Protein AF-A0A3M1Y6R2-F1 (afdb_monomer_lite)

Sequence (57 aa):
MKERSIAFVNKDISTDAQARKELETKYGRLATPTIVIDEKVFVGFKENLKEIERLIG

Structure (mmCIF, N/CA/C/O backbone):
data_AF-A0A3M1Y6R2-F1
#
_entry.id   AF-A0A3M1Y6R2-F1
#
loop_
_atom_site.group_PDB
_atom_site.id
_atom_site.type_symbol
_atom_site.label_atom_id
_atom_site.label_alt_id
_atom_site.label_comp_id
_atom_site.label_asym_id
_atom_site.label_entity_id
_atom_site.label_seq_id
_atom_site.pdbx_PDB_ins_code
_atom_site.Cartn_x
_atom_site.Cartn_y
_atom_site.Cartn_z
_atom_site.occupancy
_atom_site.B_iso_or_equiv
_atom_site.auth_seq_id
_atom_site.auth_comp_id
_atom_site.auth_asym_id
_atom_site.auth_atom_id
_atom_site.pdbx_PDB_model_num
ATOM 1 N N . MET A 1 1 ? -10.937 -17.245 13.642 1.00 38.69 1 MET A N 1
ATOM 2 C CA . MET A 1 1 ? -10.381 -16.092 12.906 1.00 38.69 1 MET A CA 1
ATOM 3 C C . MET A 1 1 ? -11.408 -15.713 11.854 1.00 38.69 1 MET A C 1
ATOM 5 O O . MET A 1 1 ? -11.837 -16.603 11.137 1.00 38.69 1 MET A O 1
ATOM 9 N N . LYS A 1 2 ? -11.928 -14.479 11.850 1.00 45.06 2 LYS A N 1
ATOM 10 C CA . LYS A 1 2 ? -12.905 -14.067 10.830 1.00 45.06 2 LYS A CA 1
ATOM 11 C C . LYS A 1 2 ? -12.131 -13.769 9.548 1.00 45.06 2 LYS A C 1
ATOM 13 O O . LYS A 1 2 ? -11.502 -12.719 9.466 1.00 45.06 2 LYS A O 1
ATOM 18 N N . GLU A 1 3 ? -12.155 -14.688 8.589 1.00 52.56 3 GLU A N 1
ATOM 19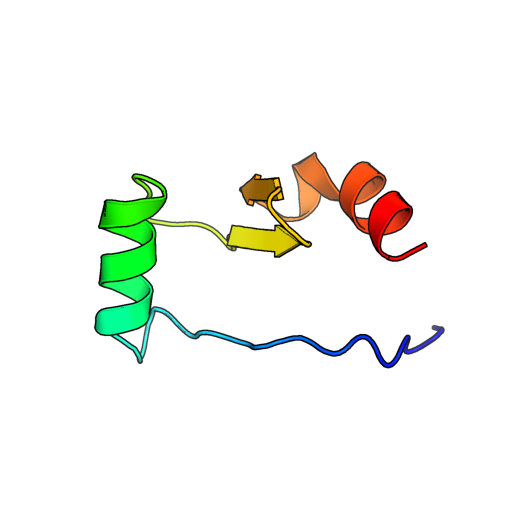 C CA . GLU A 1 3 ? -11.807 -14.371 7.203 1.00 52.56 3 GLU A CA 1
ATOM 20 C C . GLU A 1 3 ? -12.795 -13.312 6.717 1.00 52.56 3 GLU A C 1
ATOM 22 O O . GLU A 1 3 ? -13.971 -13.581 6.472 1.00 52.56 3 GLU A O 1
ATOM 27 N N . ARG A 1 4 ? -12.338 -12.061 6.672 1.00 61.91 4 ARG A N 1
ATOM 28 C CA . ARG A 1 4 ? -13.080 -10.993 6.016 1.00 61.91 4 ARG A CA 1
ATOM 29 C C . ARG A 1 4 ? -12.800 -11.158 4.525 1.00 61.91 4 ARG A C 1
ATOM 31 O O . ARG A 1 4 ? -11.648 -11.051 4.113 1.00 61.91 4 ARG A O 1
ATOM 38 N N . SER A 1 5 ? -13.830 -11.440 3.728 1.00 60.72 5 SER A N 1
ATOM 39 C CA . SER A 1 5 ? -13.742 -11.393 2.261 1.00 60.72 5 SER A CA 1
ATOM 40 C C . SER A 1 5 ? -13.621 -9.936 1.815 1.00 60.72 5 SER A C 1
ATOM 42 O O . SER A 1 5 ? -14.579 -9.323 1.356 1.00 60.72 5 SER A O 1
ATOM 44 N N . ILE A 1 6 ? -12.449 -9.353 2.042 1.00 73.88 6 ILE A N 1
ATOM 45 C CA . ILE A 1 6 ? -12.084 -8.038 1.532 1.00 73.88 6 ILE A CA 1
ATOM 46 C C . ILE A 1 6 ? -11.512 -8.281 0.143 1.00 73.88 6 ILE A C 1
ATOM 48 O O . ILE A 1 6 ? -10.615 -9.106 -0.019 1.00 73.88 6 ILE A O 1
ATOM 52 N N . ALA A 1 7 ? -12.033 -7.589 -0.866 1.00 75.44 7 ALA A N 1
ATOM 53 C CA . ALA A 1 7 ? -11.445 -7.646 -2.193 1.00 75.44 7 ALA A CA 1
ATOM 54 C C . ALA A 1 7 ? -10.047 -7.012 -2.132 1.00 75.44 7 ALA A C 1
ATOM 56 O O . ALA A 1 7 ? -9.915 -5.824 -1.841 1.00 75.44 7 ALA A O 1
ATOM 57 N N . PHE A 1 8 ? -9.003 -7.802 -2.378 1.00 77.06 8 PHE A N 1
ATOM 58 C CA . PHE A 1 8 ? -7.629 -7.316 -2.459 1.00 77.06 8 PHE A CA 1
ATOM 59 C C . PHE A 1 8 ? -6.983 -7.788 -3.758 1.00 77.06 8 PHE A C 1
ATOM 61 O O . PHE A 1 8 ? -7.256 -8.882 -4.248 1.00 77.06 8 PHE A O 1
ATOM 68 N N . VAL A 1 9 ? -6.100 -6.957 -4.306 1.00 80.94 9 VAL A N 1
ATOM 69 C CA . VAL A 1 9 ? -5.259 -7.317 -5.448 1.00 80.94 9 VAL A CA 1
ATOM 70 C C . VAL A 1 9 ? -3.852 -7.535 -4.923 1.00 80.94 9 VAL A C 1
ATOM 72 O O . VAL A 1 9 ? -3.215 -6.603 -4.435 1.00 80.94 9 VAL A O 1
ATOM 75 N N . ASN A 1 10 ? -3.369 -8.773 -5.002 1.00 80.00 10 ASN A N 1
ATOM 76 C CA . ASN A 1 10 ? -1.984 -9.071 -4.674 1.00 80.00 10 ASN A CA 1
ATOM 77 C C . ASN A 1 10 ? -1.100 -8.747 -5.885 1.00 80.00 10 ASN A C 1
ATOM 79 O O . ASN A 1 10 ? -1.332 -9.266 -6.975 1.00 80.00 10 ASN A O 1
ATOM 83 N N . LYS A 1 11 ? -0.113 -7.869 -5.691 1.00 78.44 11 LYS A N 1
ATOM 84 C CA . LYS A 1 11 ? 0.921 -7.575 -6.686 1.00 78.44 11 LYS A CA 1
ATOM 85 C C . LYS A 1 11 ? 2.260 -8.063 -6.148 1.00 78.44 11 LYS A C 1
ATOM 87 O O . LYS A 1 11 ? 2.789 -7.484 -5.198 1.00 78.44 11 LYS A O 1
ATOM 92 N N . ASP A 1 12 ? 2.802 -9.112 -6.754 1.00 78.06 12 ASP A N 1
ATOM 93 C CA . ASP A 1 12 ? 4.084 -9.678 -6.352 1.00 78.06 12 ASP A CA 1
ATOM 94 C C . ASP A 1 12 ? 5.234 -8.992 -7.103 1.00 78.06 12 ASP A C 1
ATOM 96 O O . ASP A 1 12 ? 5.483 -9.247 -8.278 1.00 78.06 12 ASP A O 1
ATOM 100 N N . ILE A 1 13 ? 5.953 -8.102 -6.420 1.00 74.81 13 ILE A N 1
ATOM 101 C CA . ILE A 1 13 ? 7.053 -7.324 -7.017 1.00 74.81 13 ILE A CA 1
ATOM 102 C C . ILE A 1 13 ? 8.304 -8.161 -7.343 1.00 74.81 13 ILE A C 1
ATOM 104 O O . ILE A 1 13 ? 9.229 -7.645 -7.973 1.00 74.81 13 ILE A O 1
ATOM 108 N N . SER A 1 14 ? 8.374 -9.422 -6.894 1.00 75.44 14 SER A N 1
ATOM 109 C CA . SER A 1 14 ? 9.488 -10.321 -7.219 1.00 75.44 14 SER A CA 1
ATOM 110 C C . SER A 1 14 ? 9.340 -10.915 -8.616 1.00 75.44 14 SER A C 1
ATOM 112 O O . SER A 1 14 ? 10.344 -11.242 -9.247 1.00 75.44 14 SER A O 1
ATOM 114 N N . THR A 1 15 ? 8.104 -11.073 -9.084 1.00 79.69 15 THR A N 1
ATOM 115 C CA . THR A 1 15 ? 7.782 -11.658 -10.393 1.00 79.69 15 THR A CA 1
ATOM 116 C C . THR A 1 15 ? 7.245 -10.621 -11.379 1.00 79.69 15 THR A C 1
ATOM 118 O O . THR A 1 15 ? 7.447 -10.762 -12.584 1.00 79.69 15 THR A O 1
ATOM 121 N N . ASP A 1 16 ? 6.640 -9.541 -10.881 1.00 78.06 16 ASP A N 1
ATOM 122 C CA . ASP A 1 16 ? 6.084 -8.452 -11.676 1.00 78.06 16 ASP A CA 1
ATOM 123 C C . ASP A 1 16 ? 6.991 -7.208 -11.631 1.00 78.06 16 ASP A C 1
ATOM 125 O O . ASP A 1 16 ? 6.956 -6.371 -10.720 1.00 78.06 16 ASP A O 1
ATOM 129 N N . ALA A 1 17 ? 7.818 -7.073 -12.670 1.00 79.81 17 ALA A N 1
ATOM 130 C CA . ALA A 1 17 ? 8.713 -5.933 -12.845 1.00 79.81 17 ALA A CA 1
ATOM 131 C C . ALA A 1 17 ? 7.963 -4.598 -13.021 1.00 79.81 17 ALA A C 1
ATOM 133 O O . ALA A 1 17 ? 8.516 -3.536 -12.717 1.00 79.81 17 ALA A O 1
ATOM 134 N N . GLN A 1 18 ? 6.711 -4.625 -13.487 1.00 81.81 18 GLN A N 1
ATOM 135 C CA . GLN A 1 18 ? 5.887 -3.431 -13.644 1.00 81.81 18 GLN A CA 1
ATOM 136 C C . GLN A 1 18 ? 5.326 -2.983 -12.291 1.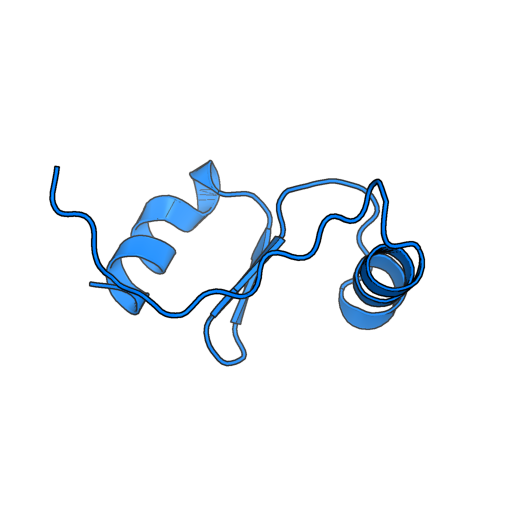00 81.81 18 GLN A C 1
ATOM 138 O O . GLN A 1 18 ? 5.393 -1.794 -11.978 1.00 81.81 18 GLN A O 1
ATOM 143 N N . ALA A 1 19 ? 4.876 -3.918 -11.450 1.00 77.62 19 ALA A N 1
ATOM 144 C CA . ALA A 1 19 ? 4.489 -3.642 -10.067 1.00 77.62 19 ALA A CA 1
ATOM 145 C C . ALA A 1 19 ? 5.668 -3.100 -9.250 1.00 77.62 19 ALA A C 1
ATOM 147 O O . ALA A 1 19 ? 5.510 -2.140 -8.496 1.00 77.62 19 ALA A O 1
ATOM 148 N N . ARG A 1 20 ? 6.869 -3.655 -9.451 1.00 76.50 20 ARG A N 1
ATOM 149 C CA . ARG A 1 20 ? 8.100 -3.130 -8.851 1.00 76.50 20 ARG A CA 1
ATOM 150 C C . ARG A 1 20 ? 8.386 -1.696 -9.311 1.00 76.50 20 ARG A C 1
ATOM 152 O O . ARG A 1 20 ? 8.614 -0.821 -8.481 1.00 76.50 20 ARG A O 1
ATOM 159 N N . LYS A 1 21 ? 8.311 -1.423 -10.617 1.00 80.25 21 LYS A N 1
ATOM 160 C CA . LYS A 1 21 ? 8.527 -0.074 -11.160 1.00 80.25 21 LYS A CA 1
ATOM 161 C C . LYS A 1 21 ? 7.475 0.923 -10.672 1.00 80.25 21 LYS A C 1
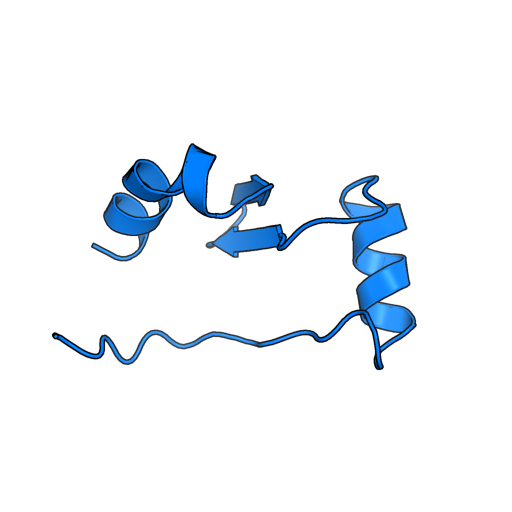ATOM 163 O O . LYS A 1 21 ? 7.815 2.074 -10.416 1.00 80.25 21 LYS A O 1
ATOM 168 N N . GLU A 1 22 ? 6.222 0.500 -10.522 1.00 78.50 22 GLU A N 1
ATOM 169 C CA . GLU A 1 22 ? 5.152 1.306 -9.925 1.00 78.50 22 GLU A CA 1
ATOM 170 C C . GLU A 1 22 ? 5.456 1.602 -8.450 1.00 78.50 22 GLU A C 1
ATOM 172 O O . GLU A 1 22 ? 5.330 2.747 -8.025 1.00 78.50 22 GLU A O 1
ATOM 177 N N . LEU A 1 23 ? 5.955 0.619 -7.694 1.00 77.12 23 LEU A N 1
ATOM 178 C CA . LEU A 1 23 ? 6.400 0.803 -6.312 1.00 77.12 23 LEU A CA 1
ATOM 179 C C . L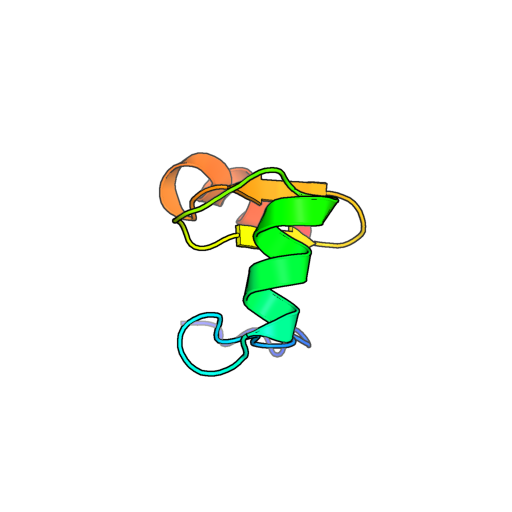EU A 1 23 ? 7.532 1.836 -6.191 1.00 77.12 23 LEU A C 1
ATOM 181 O O . LEU A 1 23 ? 7.471 2.749 -5.363 1.00 77.12 23 LEU A O 1
ATOM 185 N N . GLU A 1 24 ? 8.539 1.720 -7.053 1.00 77.94 24 GLU A N 1
ATOM 186 C CA . GLU A 1 24 ? 9.704 2.604 -7.077 1.00 77.94 24 GLU A CA 1
ATOM 187 C C . GLU A 1 24 ? 9.337 4.011 -7.571 1.00 77.94 24 GLU A C 1
ATOM 189 O O . GLU A 1 24 ? 9.734 5.001 -6.967 1.00 77.94 24 GLU A O 1
ATOM 194 N N . THR A 1 25 ? 8.531 4.124 -8.628 1.00 78.19 25 THR A N 1
ATOM 195 C CA . THR A 1 25 ? 8.216 5.415 -9.270 1.00 78.19 25 THR A CA 1
ATOM 196 C C . THR A 1 25 ? 7.114 6.171 -8.533 1.00 78.19 25 THR A C 1
ATOM 198 O O . THR A 1 25 ? 7.211 7.380 -8.342 1.00 78.19 25 THR A O 1
ATOM 201 N N . LYS A 1 26 ? 6.042 5.475 -8.135 1.00 74.38 26 LYS A N 1
ATOM 202 C CA . LYS A 1 26 ? 4.849 6.093 -7.537 1.00 74.38 26 LYS A CA 1
ATOM 203 C C . LYS A 1 26 ? 5.005 6.296 -6.036 1.00 74.38 26 LYS A C 1
ATOM 205 O O . LYS A 1 26 ? 4.466 7.256 -5.493 1.00 74.38 26 LYS A O 1
ATOM 210 N N . TYR A 1 27 ? 5.736 5.401 -5.373 1.00 72.12 27 TYR A N 1
ATOM 211 C CA . TYR A 1 27 ? 5.891 5.423 -3.920 1.00 72.12 27 TYR A CA 1
ATOM 212 C C . TYR A 1 27 ? 7.340 5.619 -3.458 1.00 72.12 27 TYR A C 1
ATOM 214 O O . TYR A 1 27 ? 7.550 5.791 -2.257 1.00 72.12 27 TYR A O 1
ATOM 222 N N . GLY A 1 28 ? 8.324 5.641 -4.368 1.00 66.69 28 GLY A N 1
ATOM 223 C CA . GLY A 1 28 ? 9.724 5.944 -4.048 1.00 66.69 28 GLY A CA 1
ATOM 224 C C . GLY A 1 28 ? 10.453 4.840 -3.279 1.00 66.69 28 GLY A C 1
ATOM 225 O O . GLY A 1 28 ? 11.383 5.147 -2.536 1.00 66.69 28 GLY A O 1
ATOM 226 N N . ARG A 1 29 ? 9.994 3.580 -3.345 1.00 66.88 29 ARG A N 1
ATOM 227 C CA . ARG A 1 29 ? 10.396 2.530 -2.384 1.00 66.88 29 ARG A CA 1
ATOM 228 C C . ARG A 1 29 ? 10.932 1.267 -3.056 1.00 66.88 29 ARG A C 1
ATOM 230 O O . ARG A 1 29 ? 10.361 0.787 -4.025 1.00 66.88 29 ARG A O 1
ATOM 237 N N . LEU A 1 30 ? 12.004 0.719 -2.472 1.00 62.09 30 LEU A N 1
ATOM 238 C CA . LEU A 1 30 ? 12.771 -0.429 -2.984 1.00 62.09 30 LEU A CA 1
ATOM 239 C C . LEU A 1 30 ? 12.485 -1.760 -2.263 1.00 62.09 30 LEU A C 1
ATOM 241 O O . LEU A 1 30 ? 12.724 -2.819 -2.834 1.00 62.09 30 LEU A O 1
ATOM 245 N N . ALA A 1 31 ? 11.989 -1.736 -1.023 1.00 59.47 31 ALA A N 1
ATOM 246 C CA . ALA A 1 31 ? 11.666 -2.946 -0.267 1.00 59.47 31 ALA A CA 1
ATOM 247 C C . ALA A 1 31 ? 10.695 -2.632 0.873 1.00 59.47 31 ALA A C 1
ATOM 249 O O . ALA A 1 31 ? 10.962 -1.721 1.653 1.00 59.47 31 ALA A O 1
ATOM 250 N N . THR A 1 32 ? 9.583 -3.372 0.935 1.00 63.28 32 THR A N 1
ATOM 251 C CA . THR A 1 32 ? 8.672 -3.641 2.076 1.00 63.28 32 THR A CA 1
ATOM 252 C C . THR A 1 32 ? 7.276 -3.969 1.536 1.00 63.28 32 THR A C 1
ATOM 254 O O . THR A 1 32 ? 6.906 -3.474 0.466 1.00 63.28 32 THR A O 1
ATOM 257 N N . PRO A 1 33 ? 6.466 -4.770 2.257 1.00 70.00 33 PRO A N 1
ATOM 258 C CA . PRO A 1 33 ? 5.052 -4.893 1.933 1.00 70.00 33 PRO A CA 1
ATOM 259 C C . PRO A 1 33 ? 4.414 -3.503 2.013 1.00 70.00 33 PRO A C 1
ATOM 261 O O . PRO A 1 33 ? 4.355 -2.889 3.081 1.00 70.00 33 PRO A O 1
ATOM 264 N N . THR A 1 34 ? 3.989 -3.003 0.856 1.00 81.25 34 THR A N 1
ATOM 265 C CA . THR A 1 34 ? 3.250 -1.751 0.726 1.00 81.25 34 THR A CA 1
ATOM 266 C C . THR A 1 34 ? 1.792 -2.097 0.525 1.00 81.25 34 THR A C 1
ATOM 268 O O . THR A 1 34 ? 1.446 -2.870 -0.366 1.00 81.25 34 THR A O 1
ATOM 271 N N . ILE A 1 35 ? 0.946 -1.547 1.381 1.00 84.19 35 ILE A N 1
ATOM 272 C CA . ILE A 1 35 ? -0.486 -1.805 1.382 1.00 84.19 35 ILE A CA 1
ATOM 273 C C . ILE A 1 35 ? -1.158 -0.499 0.992 1.00 84.19 35 ILE A C 1
ATOM 275 O O . ILE A 1 35 ? -0.919 0.536 1.612 1.00 84.19 35 ILE A O 1
ATOM 279 N N . VAL A 1 36 ? -1.973 -0.541 -0.053 1.00 81.31 36 VAL A N 1
ATOM 280 C CA . VAL A 1 36 ? -2.752 0.610 -0.505 1.00 81.31 36 VAL A CA 1
ATOM 281 C C . VAL A 1 36 ? -4.209 0.324 -0.176 1.00 81.31 36 VAL A C 1
ATOM 283 O O . VAL A 1 36 ? -4.747 -0.687 -0.623 1.00 81.31 36 VAL A O 1
ATOM 286 N N . ILE A 1 37 ? -4.816 1.182 0.641 1.00 82.94 37 ILE A N 1
ATOM 287 C CA . ILE A 1 37 ? -6.241 1.121 0.989 1.00 82.94 37 ILE A CA 1
ATOM 288 C C . ILE A 1 37 ? -6.826 2.474 0.606 1.00 82.94 37 ILE A C 1
ATOM 290 O O . ILE A 1 37 ? -6.357 3.502 1.101 1.00 82.94 37 ILE A O 1
ATOM 294 N N . ASP A 1 38 ? -7.793 2.466 -0.311 1.00 79.50 38 ASP A N 1
ATOM 295 C CA . ASP A 1 38 ? -8.294 3.661 -0.996 1.00 79.50 38 ASP A CA 1
ATOM 296 C C . ASP A 1 38 ? -7.140 4.463 -1.632 1.00 79.50 38 ASP A C 1
ATOM 298 O O . ASP A 1 38 ? -6.479 3.990 -2.557 1.00 79.50 38 ASP A O 1
ATOM 302 N N . GLU A 1 39 ? -6.855 5.656 -1.108 1.00 81.62 39 GLU A N 1
ATOM 303 C CA . GLU A 1 39 ? -5.760 6.534 -1.542 1.00 81.62 39 GLU A CA 1
ATOM 304 C C . GLU A 1 39 ? -4.608 6.592 -0.524 1.00 81.62 39 GLU A C 1
ATOM 306 O O . GLU A 1 39 ? -3.606 7.281 -0.736 1.00 81.62 39 GLU A O 1
ATOM 311 N N . LYS A 1 40 ? -4.722 5.860 0.592 1.00 80.94 40 LYS A N 1
ATOM 312 C CA . LYS A 1 40 ? -3.693 5.817 1.634 1.00 80.94 40 LYS A CA 1
ATOM 313 C C . LYS A 1 40 ? -2.683 4.717 1.357 1.00 80.94 40 LYS A C 1
ATOM 315 O O . LYS A 1 40 ? -3.027 3.578 1.050 1.00 80.94 40 LYS A O 1
ATOM 320 N N . VAL A 1 41 ? -1.415 5.069 1.532 1.00 83.62 41 VAL A N 1
ATOM 321 C CA . VAL A 1 41 ? -0.280 4.180 1.294 1.00 83.62 41 VAL A CA 1
ATOM 322 C C . VAL A 1 41 ? 0.385 3.861 2.623 1.00 83.62 41 VAL A C 1
ATOM 324 O O . VAL A 1 41 ? 0.993 4.732 3.244 1.00 83.62 41 VAL A O 1
ATOM 327 N N . PHE A 1 42 ? 0.309 2.602 3.028 1.00 83.31 42 PHE A N 1
ATOM 328 C CA . PHE A 1 42 ? 0.914 2.083 4.245 1.00 83.31 42 PHE A CA 1
ATOM 329 C C . PHE A 1 42 ? 2.188 1.315 3.911 1.00 83.31 42 PHE A C 1
ATOM 331 O O . PHE A 1 42 ? 2.181 0.410 3.076 1.00 83.31 42 PHE A O 1
ATOM 338 N N . VAL A 1 43 ? 3.288 1.674 4.569 1.00 80.00 43 VAL A N 1
ATOM 339 C CA . VAL A 1 43 ? 4.590 1.014 4.403 1.00 80.00 43 VAL A CA 1
ATOM 340 C C . VAL A 1 4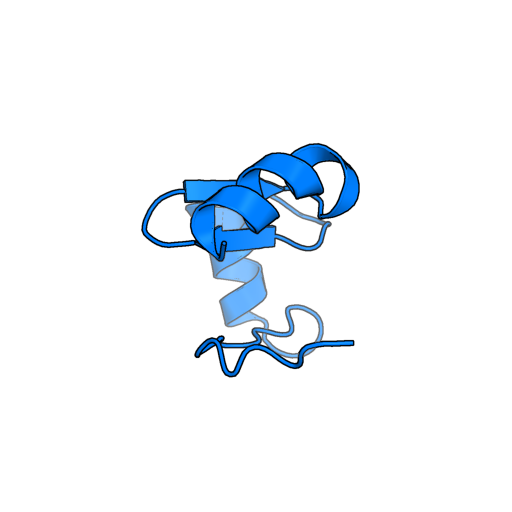3 ? 4.857 0.163 5.620 1.00 80.00 43 VAL A C 1
ATOM 342 O O . VAL A 1 43 ? 4.975 0.692 6.720 1.00 80.00 43 VAL A O 1
ATOM 345 N N . GLY A 1 44 ? 4.961 -1.147 5.426 1.00 75.62 44 GLY A N 1
ATOM 346 C CA . GLY A 1 44 ? 5.141 -2.068 6.536 1.00 75.62 44 GLY A CA 1
ATOM 347 C C . GLY A 1 44 ? 3.822 -2.363 7.252 1.00 75.62 44 GLY A C 1
ATOM 348 O O . GLY A 1 44 ? 3.063 -1.479 7.646 1.00 75.62 44 GLY A O 1
ATOM 349 N N . PHE A 1 45 ? 3.545 -3.652 7.434 1.00 79.62 45 PHE A N 1
ATOM 350 C CA . PHE A 1 45 ? 2.294 -4.116 8.032 1.00 79.62 45 PHE A CA 1
ATOM 351 C C . PHE A 1 45 ? 2.225 -3.853 9.543 1.00 79.62 45 PHE A C 1
ATOM 353 O O . PHE A 1 45 ? 1.216 -3.367 10.040 1.00 79.62 45 PHE A O 1
ATOM 360 N N . LYS A 1 46 ? 3.307 -4.135 10.285 1.00 78.69 46 LYS A N 1
ATOM 361 C CA . LYS A 1 46 ? 3.322 -4.049 11.758 1.00 78.69 46 LYS A CA 1
ATOM 362 C C . LYS A 1 46 ? 3.073 -2.638 12.286 1.00 78.69 46 LYS A C 1
ATOM 364 O O . LYS A 1 46 ? 2.322 -2.477 13.240 1.00 78.69 46 LYS A O 1
ATOM 369 N N . GLU A 1 47 ? 3.703 -1.638 11.681 1.00 79.88 47 GLU A N 1
ATOM 370 C CA . GLU A 1 47 ? 3.626 -0.246 12.145 1.00 79.88 47 GLU A CA 1
ATOM 371 C C . GLU A 1 47 ? 2.251 0.371 11.869 1.00 79.88 47 GLU A C 1
ATOM 373 O O . GLU A 1 47 ? 1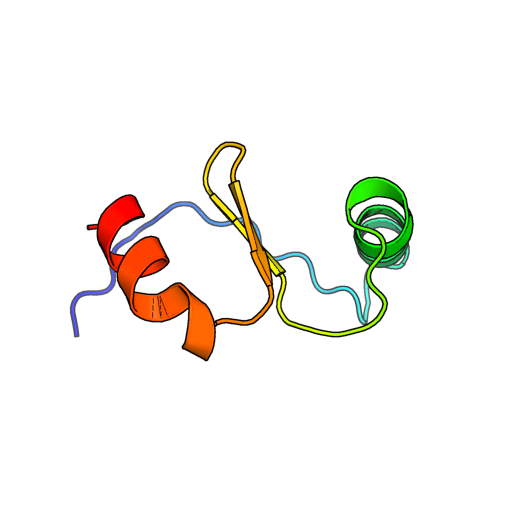.783 1.217 12.624 1.00 79.88 47 GLU A O 1
ATOM 378 N N . ASN A 1 48 ? 1.566 -0.120 10.834 1.00 83.12 48 ASN A N 1
ATOM 379 C CA . ASN A 1 48 ? 0.279 0.402 10.389 1.00 83.12 48 ASN A CA 1
ATOM 380 C C . ASN A 1 48 ? -0.907 -0.487 10.775 1.00 83.12 48 ASN A C 1
ATOM 382 O O . ASN A 1 48 ? -2.038 -0.169 10.415 1.00 83.12 48 ASN A O 1
ATOM 386 N N . LEU A 1 49 ? -0.675 -1.578 11.516 1.00 84.00 49 LEU A N 1
ATOM 387 C CA . LEU A 1 49 ? -1.679 -2.606 11.797 1.00 84.00 49 LEU A CA 1
ATOM 388 C C . LEU A 1 49 ? -2.981 -2.015 12.352 1.00 84.00 49 LEU A C 1
ATOM 390 O O . LEU A 1 49 ? -4.046 -2.307 11.829 1.00 84.00 49 LEU A O 1
ATOM 394 N N . LYS A 1 50 ? -2.890 -1.119 13.344 1.00 85.44 50 LYS A N 1
ATOM 395 C CA . LYS A 1 50 ? -4.067 -0.494 13.972 1.00 85.44 50 LYS A CA 1
ATOM 396 C C . LYS A 1 50 ? -4.899 0.346 13.002 1.00 85.44 50 LYS A C 1
ATOM 398 O O . LYS A 1 50 ? -6.121 0.346 13.093 1.00 85.44 50 LYS A O 1
ATOM 403 N N . GLU A 1 51 ? -4.248 1.089 12.110 1.00 84.81 51 GLU A N 1
ATOM 404 C CA . GLU A 1 51 ? -4.947 1.943 11.143 1.00 84.81 51 GLU A CA 1
ATOM 405 C C . GLU A 1 51 ? -5.527 1.102 10.001 1.00 84.81 51 GLU A C 1
ATOM 407 O O . GLU A 1 51 ? -6.665 1.311 9.590 1.00 84.81 51 GLU A O 1
ATOM 412 N N . ILE A 1 52 ? -4.783 0.088 9.549 1.00 84.94 52 ILE A N 1
ATOM 413 C CA . ILE A 1 52 ? -5.262 -0.899 8.580 1.00 84.94 52 ILE A CA 1
ATOM 414 C C . ILE A 1 52 ? -6.504 -1.606 9.130 1.00 84.94 52 ILE A C 1
ATOM 416 O O . ILE A 1 52 ? -7.523 -1.637 8.447 1.00 84.94 52 ILE A O 1
ATOM 420 N N . GLU A 1 53 ? -6.453 -2.105 10.370 1.00 85.44 53 GLU A N 1
ATOM 421 C CA . GLU A 1 53 ? -7.583 -2.750 11.050 1.00 85.44 53 GLU A CA 1
ATOM 422 C C . GLU A 1 53 ? -8.795 -1.828 11.189 1.00 85.44 53 GLU A C 1
ATOM 424 O O . GLU A 1 53 ? -9.918 -2.316 11.141 1.00 85.44 53 GLU A O 1
ATOM 429 N N . ARG A 1 54 ? -8.590 -0.514 11.333 1.00 85.19 54 ARG A N 1
ATOM 430 C CA . ARG A 1 54 ? -9.676 0.470 11.394 1.00 85.19 54 ARG A CA 1
ATOM 431 C C . ARG A 1 54 ? -10.314 0.733 10.031 1.00 85.19 54 ARG A C 1
ATOM 433 O O . ARG A 1 54 ? -11.512 0.979 9.974 1.00 85.19 54 ARG A O 1
ATOM 440 N N . LEU A 1 55 ? -9.534 0.705 8.952 1.00 81.94 55 LEU A N 1
ATOM 441 C CA . LEU A 1 55 ? -10.035 0.944 7.594 1.00 81.94 55 LEU A CA 1
ATOM 442 C C . LEU A 1 55 ? -10.759 -0.271 7.011 1.00 81.94 55 LEU A C 1
ATOM 444 O O . LEU A 1 55 ? -11.699 -0.115 6.241 1.00 81.94 55 LEU A O 1
ATOM 448 N N . ILE A 1 56 ? -10.342 -1.478 7.394 1.00 79.19 56 ILE A N 1
ATOM 449 C CA . ILE A 1 56 ? -11.014 -2.730 7.011 1.00 79.19 56 ILE A CA 1
ATOM 450 C C . ILE A 1 56 ? -12.026 -3.218 8.065 1.00 79.19 56 ILE A C 1
ATOM 452 O O . ILE A 1 56 ? -12.583 -4.313 7.919 1.00 79.19 56 ILE A O 1
ATOM 456 N N . GLY A 1 57 ? -12.171 -2.450 9.151 1.00 67.12 57 GLY A N 1
ATOM 457 C CA . GLY A 1 57 ? -12.821 -2.765 10.426 1.00 67.12 57 GLY A CA 1
ATOM 458 C C . GLY A 1 57 ? -14.305 -2.499 10.449 1.00 67.12 57 GLY A C 1
ATOM 459 O O . GLY A 1 57 ? -15.021 -3.468 10.796 1.00 67.12 57 GLY A O 1
#

pLDDT: mean 75.56, std 9.73, range [38.69, 85.44]

Radius of gyration: 12.31 Å; chains: 1; bounding box: 26×23×28 Å

Foldseek 3Di:
DDPDPDDDDDDDVVPDVVVQVCCCPVVVDRDADWDQDPNDIDGHCPVCVVVVVVSSD

Secondary structure (DSSP, 8-state):
------------TTT-HHHHHHHHHHH--SSS-EEEETTEEEESHHHHHHHHHHH--